Protein AF-A0A9P0N268-F1 (afdb_monomer_lite)

Radius of gyration: 17.68 Å; chains: 1; bounding box: 60×23×35 Å

Structure (mmCIF, N/CA/C/O backbone):
data_AF-A0A9P0N268-F1
#
_entry.id   AF-A0A9P0N268-F1
#
loop_
_atom_site.group_PDB
_atom_site.id
_atom_site.type_symbol
_atom_site.label_atom_id
_atom_site.label_alt_id
_atom_site.label_comp_id
_atom_site.label_asym_id
_atom_site.label_entity_id
_atom_site.label_seq_id
_atom_site.pdbx_PDB_ins_code
_atom_site.Cartn_x
_atom_site.Cartn_y
_atom_site.Cartn_z
_atom_site.occupancy
_atom_site.B_iso_or_equiv
_atom_site.auth_seq_id
_atom_site.auth_comp_id
_atom_site.auth_asym_id
_atom_site.auth_atom_id
_atom_site.pdbx_PDB_model_num
ATOM 1 N N . MET A 1 1 ? -16.600 -12.105 22.737 1.00 48.53 1 MET A N 1
ATOM 2 C CA . MET A 1 1 ? -16.400 -11.655 21.339 1.00 48.53 1 MET A CA 1
ATOM 3 C C . MET A 1 1 ? -14.962 -11.149 21.193 1.00 48.53 1 MET A C 1
ATOM 5 O O . MET A 1 1 ? -14.666 -10.071 21.683 1.00 48.53 1 MET A O 1
ATOM 9 N N . ILE A 1 2 ? -14.053 -11.944 20.614 1.00 71.56 2 ILE A N 1
ATOM 10 C CA . ILE A 1 2 ? -12.590 -11.673 20.547 1.00 71.56 2 ILE A CA 1
ATOM 11 C C . ILE A 1 2 ? -12.120 -11.048 19.222 1.00 71.56 2 ILE A C 1
ATOM 13 O O . ILE A 1 2 ? -10.990 -10.579 19.117 1.00 71.56 2 ILE A O 1
ATOM 17 N N . THR A 1 3 ? -12.995 -10.996 18.220 1.00 70.06 3 THR A N 1
ATOM 18 C CA . THR A 1 3 ? -12.747 -10.470 16.870 1.00 70.06 3 THR A CA 1
ATOM 19 C C . THR A 1 3 ? -12.017 -9.115 16.809 1.00 70.06 3 THR A C 1
ATOM 21 O O . THR A 1 3 ? -11.072 -9.014 16.023 1.00 70.06 3 THR A O 1
ATOM 24 N N . PRO A 1 4 ? -12.344 -8.091 17.631 1.00 67.00 4 PRO A N 1
ATOM 25 C CA . PRO A 1 4 ? -11.635 -6.811 17.569 1.00 67.00 4 PRO A CA 1
ATOM 26 C C . PRO A 1 4 ? -10.158 -6.896 17.989 1.00 67.00 4 PRO A C 1
ATOM 28 O O . PRO A 1 4 ? -9.375 -6.055 17.566 1.00 67.00 4 PRO A O 1
ATOM 31 N N . TYR A 1 5 ? -9.739 -7.895 18.771 1.00 62.44 5 TYR A N 1
ATOM 32 C CA . TYR A 1 5 ? -8.332 -8.060 19.174 1.00 62.44 5 TYR A CA 1
ATOM 33 C C . TYR A 1 5 ? -7.478 -8.756 18.108 1.00 62.44 5 TYR A C 1
ATOM 35 O O . TYR A 1 5 ? -6.256 -8.635 18.116 1.00 62.44 5 TYR A O 1
ATOM 43 N N . LEU A 1 6 ? -8.116 -9.485 17.188 1.00 63.75 6 LEU A N 1
ATOM 44 C CA . LEU A 1 6 ? -7.444 -10.206 16.104 1.00 63.75 6 LEU A CA 1
ATOM 45 C C . LEU A 1 6 ? -7.285 -9.341 14.850 1.00 63.75 6 LEU A C 1
ATOM 47 O O . LEU A 1 6 ? -6.374 -9.555 14.050 1.00 63.75 6 LEU A O 1
ATOM 51 N N . GLN A 1 7 ? -8.171 -8.361 14.665 1.00 66.25 7 GLN A N 1
ATOM 52 C CA . GLN A 1 7 ? -8.137 -7.461 13.523 1.00 66.25 7 GLN A CA 1
ATOM 53 C C . GLN A 1 7 ? -7.324 -6.205 13.829 1.00 66.25 7 GLN A C 1
ATOM 55 O O . GLN A 1 7 ? -7.375 -5.632 14.915 1.00 66.25 7 GLN A O 1
ATOM 60 N N . LYS A 1 8 ? -6.568 -5.754 12.827 1.00 68.38 8 LYS A N 1
ATOM 61 C CA . LYS A 1 8 ? -5.828 -4.496 12.890 1.00 68.38 8 LYS A CA 1
ATOM 62 C C . LYS A 1 8 ? -6.824 -3.342 13.069 1.00 68.38 8 LYS A C 1
ATOM 64 O O . LYS A 1 8 ? -7.625 -3.085 12.174 1.00 68.38 8 LYS A O 1
ATOM 69 N N . GLN A 1 9 ? -6.787 -2.680 14.225 1.00 67.19 9 GLN A N 1
ATOM 70 C CA . GLN A 1 9 ? -7.745 -1.631 14.572 1.00 67.19 9 GLN A CA 1
ATOM 71 C C . GLN A 1 9 ? -7.328 -0.252 14.073 1.00 67.19 9 GLN A C 1
ATOM 73 O O . GLN A 1 9 ? -6.159 0.131 14.158 1.00 67.19 9 GLN A O 1
ATOM 78 N N . ASN A 1 10 ? -8.308 0.528 13.619 1.00 70.56 10 ASN A N 1
ATOM 79 C CA . ASN A 1 10 ? -8.128 1.956 13.392 1.00 70.56 10 ASN A CA 1
ATOM 80 C C . ASN A 1 10 ? -7.641 2.608 14.690 1.00 70.56 10 ASN A C 1
ATOM 82 O O . ASN A 1 10 ? -8.256 2.470 15.744 1.00 70.56 10 ASN A O 1
ATOM 86 N N . THR A 1 11 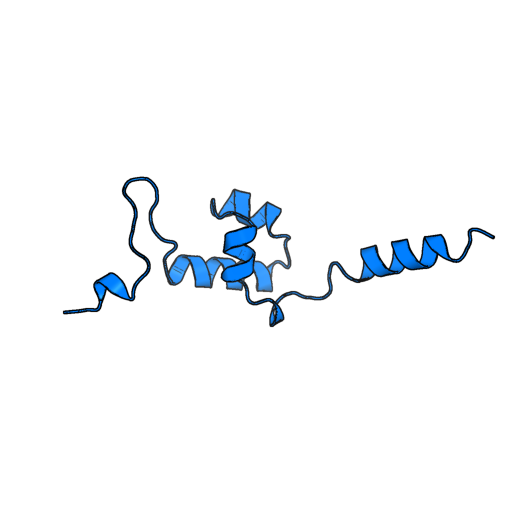? -6.519 3.310 14.614 1.00 69.88 11 THR A N 1
ATOM 87 C CA . THR A 1 11 ? -6.027 4.112 15.736 1.00 69.88 11 THR A CA 1
ATOM 88 C C . THR A 1 11 ? -6.594 5.520 15.615 1.00 69.88 11 THR A C 1
ATOM 90 O O . THR A 1 11 ? -6.875 5.967 14.504 1.00 69.88 11 THR A O 1
ATOM 93 N N . ARG A 1 12 ? -6.694 6.265 16.725 1.00 67.81 12 ARG A N 1
ATOM 94 C CA . ARG A 1 12 ? -7.154 7.672 16.711 1.00 67.81 12 ARG A CA 1
ATOM 95 C C . ARG A 1 12 ? -6.408 8.562 15.705 1.00 67.81 12 ARG A C 1
ATOM 97 O O . ARG A 1 12 ? -6.962 9.557 15.264 1.00 67.81 12 ARG A O 1
ATOM 104 N N . MET A 1 13 ? -5.168 8.211 15.355 1.00 68.56 13 MET A N 1
ATOM 105 C CA . MET A 1 13 ? -4.312 8.990 14.454 1.00 68.56 13 MET A CA 1
ATOM 106 C C . MET A 1 13 ? -4.242 8.436 13.022 1.00 68.56 13 MET A C 1
ATOM 108 O O . MET A 1 13 ? -3.740 9.122 12.135 1.00 68.56 13 MET A O 1
ATOM 112 N N . ARG A 1 14 ? -4.680 7.192 12.776 1.00 68.75 14 ARG A N 1
ATOM 113 C CA . ARG A 1 14 ? -4.579 6.556 11.455 1.00 68.75 14 ARG A CA 1
ATOM 114 C C . ARG A 1 14 ? -5.555 5.393 11.314 1.00 68.75 14 ARG A C 1
ATOM 116 O O . ARG A 1 14 ? -5.529 4.458 12.123 1.00 68.75 14 ARG A O 1
ATOM 123 N N . ASN A 1 15 ? -6.318 5.406 10.223 1.00 75.88 15 ASN A N 1
ATOM 124 C CA . ASN A 1 15 ? -7.097 4.250 9.798 1.00 75.88 15 ASN A CA 1
ATOM 125 C C . ASN A 1 15 ? -6.164 3.094 9.427 1.00 75.88 15 ASN A C 1
ATOM 127 O O . ASN A 1 15 ? -5.102 3.272 8.820 1.00 75.88 15 ASN A O 1
ATOM 131 N N . CYS A 1 16 ? -6.551 1.893 9.831 1.00 78.62 16 CYS A N 1
ATOM 132 C CA . CYS A 1 16 ? -5.910 0.688 9.367 1.00 78.62 16 CYS A CA 1
ATOM 133 C C . CYS A 1 16 ? -6.104 0.543 7.865 1.00 78.62 16 CYS A C 1
ATOM 135 O O . CYS A 1 16 ? -7.152 0.871 7.320 1.00 78.62 16 CYS A O 1
ATOM 137 N N . ILE A 1 17 ? -5.060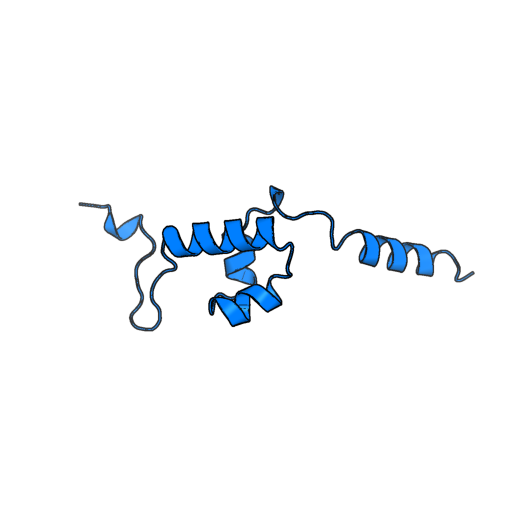 0.023 7.226 1.00 82.12 17 ILE A N 1
ATOM 138 C CA . ILE A 1 17 ? -5.069 -0.253 5.796 1.00 82.12 17 ILE A CA 1
ATOM 139 C C . ILE A 1 17 ? -6.072 -1.381 5.569 1.00 82.12 17 ILE A C 1
ATOM 141 O O . ILE A 1 17 ? -5.883 -2.485 6.100 1.00 82.12 17 ILE A O 1
ATOM 145 N N . THR A 1 18 ? -7.129 -1.099 4.819 1.00 83.25 18 THR A N 1
ATOM 146 C CA . THR A 1 18 ? -8.218 -2.050 4.598 1.00 83.25 18 THR A CA 1
ATOM 147 C C . THR A 1 18 ? -7.748 -3.220 3.731 1.00 83.25 18 THR A C 1
ATOM 149 O O . THR A 1 18 ? -6.704 -3.173 3.072 1.00 83.25 18 THR A O 1
ATOM 152 N N . ALA A 1 19 ? -8.507 -4.319 3.729 1.00 82.31 19 ALA A N 1
ATOM 153 C CA . ALA A 1 19 ? -8.215 -5.449 2.846 1.00 82.31 19 ALA A CA 1
ATOM 154 C C . ALA A 1 19 ? -8.231 -5.034 1.360 1.00 82.31 19 ALA A C 1
ATOM 156 O O . ALA A 1 19 ? -7.388 -5.487 0.586 1.00 82.31 19 ALA A O 1
ATOM 157 N N . GLU A 1 20 ? -9.128 -4.120 0.990 1.00 84.75 20 GLU A N 1
ATOM 158 C CA . GLU A 1 20 ? -9.275 -3.588 -0.368 1.00 84.75 20 GLU A CA 1
ATOM 159 C C . GLU A 1 20 ? -8.078 -2.731 -0.787 1.00 84.75 20 GLU A C 1
ATOM 161 O O . GLU A 1 20 ? -7.549 -2.898 -1.888 1.00 84.75 20 GLU A O 1
ATOM 166 N N . GLU A 1 21 ? -7.581 -1.866 0.103 1.00 86.12 21 GLU A N 1
ATOM 167 C CA . GLU A 1 21 ? -6.370 -1.081 -0.153 1.00 86.12 21 GLU A CA 1
ATOM 168 C C . GLU A 1 21 ? -5.162 -1.996 -0.358 1.00 86.12 21 GLU A C 1
ATOM 170 O O . GLU A 1 21 ? -4.394 -1.820 -1.305 1.00 86.12 21 GLU A O 1
ATOM 175 N N . ARG A 1 22 ? -5.014 -3.025 0.487 1.00 86.88 22 ARG A N 1
ATOM 176 C CA . ARG A 1 22 ? -3.938 -4.020 0.359 1.00 86.88 22 ARG A CA 1
ATOM 177 C C . ARG A 1 22 ? -3.992 -4.741 -0.985 1.00 86.88 22 ARG A C 1
ATOM 179 O O . ARG A 1 22 ? -2.950 -4.912 -1.624 1.00 86.88 22 ARG A O 1
ATOM 186 N N . LEU A 1 23 ? -5.186 -5.150 -1.409 1.00 87.62 23 LEU A N 1
ATOM 187 C CA . LEU A 1 23 ? -5.398 -5.827 -2.684 1.00 87.62 23 LEU A CA 1
ATOM 188 C C . LEU A 1 23 ? -5.068 -4.901 -3.860 1.00 87.62 23 LEU A C 1
ATOM 190 O O . LEU A 1 23 ? -4.270 -5.259 -4.724 1.00 87.62 23 LEU A O 1
ATOM 194 N N . THR A 1 24 ? -5.609 -3.685 -3.850 1.00 88.81 24 THR A N 1
ATOM 195 C CA . THR A 1 24 ? -5.437 -2.694 -4.922 1.00 88.81 24 THR A CA 1
ATOM 196 C C . THR A 1 24 ? -3.974 -2.292 -5.092 1.00 88.81 24 THR A C 1
ATOM 198 O O . THR A 1 24 ? -3.454 -2.246 -6.207 1.00 88.81 24 THR A O 1
ATOM 201 N N . VAL A 1 25 ? -3.272 -2.061 -3.981 1.00 88.25 25 VAL A N 1
ATOM 202 C CA . VAL A 1 25 ? -1.834 -1.770 -3.968 1.00 88.25 25 VAL A CA 1
ATOM 203 C C . VAL A 1 25 ? -1.033 -2.919 -4.573 1.00 88.25 25 VAL A C 1
ATOM 205 O O . VAL A 1 25 ? -0.133 -2.678 -5.377 1.00 88.25 25 VAL A O 1
ATOM 208 N N . THR A 1 26 ? -1.366 -4.160 -4.212 1.00 88.50 26 THR A N 1
ATOM 209 C CA . THR A 1 26 ? -0.674 -5.354 -4.713 1.00 88.50 26 THR A CA 1
ATOM 210 C C . THR A 1 26 ? -0.912 -5.536 -6.210 1.00 88.50 26 THR A C 1
ATOM 212 O O . THR A 1 26 ? 0.041 -5.714 -6.963 1.00 88.50 26 THR A O 1
ATOM 215 N N . LEU A 1 27 ? -2.158 -5.405 -6.670 1.00 88.44 27 LEU A N 1
ATOM 216 C CA . LEU A 1 27 ? -2.503 -5.471 -8.091 1.00 88.44 27 LEU A CA 1
ATOM 217 C C . LEU A 1 27 ? -1.811 -4.369 -8.890 1.00 88.44 27 LEU A C 1
ATOM 219 O O . LEU A 1 27 ? -1.223 -4.646 -9.932 1.00 88.44 27 LEU A O 1
ATOM 223 N N . ARG A 1 28 ? -1.802 -3.129 -8.387 1.00 87.12 28 ARG A N 1
ATOM 224 C CA . ARG A 1 28 ? -1.086 -2.032 -9.046 1.00 87.12 28 ARG A CA 1
ATOM 225 C C . ARG A 1 28 ? 0.414 -2.303 -9.087 1.00 87.12 28 ARG A C 1
ATOM 227 O O . ARG A 1 28 ? 1.034 -2.081 -10.123 1.00 87.12 28 ARG A O 1
ATOM 234 N N . PHE A 1 29 ? 1.009 -2.809 -8.010 1.00 85.94 29 PHE A N 1
ATOM 235 C CA . PHE A 1 29 ? 2.418 -3.203 -8.015 1.00 85.94 29 PHE A CA 1
ATOM 236 C C . PHE A 1 29 ? 2.712 -4.255 -9.095 1.00 85.94 29 PHE A C 1
ATOM 238 O O . PHE A 1 29 ? 3.671 -4.093 -9.844 1.00 85.94 29 PHE A O 1
ATOM 245 N N . LEU A 1 30 ? 1.863 -5.277 -9.230 1.00 85.06 30 LEU A N 1
ATOM 246 C CA . LEU A 1 30 ? 2.025 -6.336 -10.230 1.00 85.06 30 LEU A CA 1
ATOM 247 C C . LEU A 1 30 ? 1.812 -5.845 -11.665 1.00 85.06 30 LEU A C 1
ATOM 249 O O . LEU A 1 30 ? 2.595 -6.190 -12.545 1.00 85.06 30 LEU A O 1
ATOM 253 N N . ALA A 1 31 ? 0.785 -5.026 -11.892 1.00 85.56 31 ALA A N 1
ATOM 254 C CA . ALA A 1 31 ? 0.446 -4.503 -13.212 1.00 85.56 31 ALA A CA 1
ATOM 255 C C . ALA A 1 31 ? 1.467 -3.473 -13.714 1.00 85.56 31 ALA A C 1
ATOM 257 O O . ALA A 1 31 ? 1.779 -3.437 -14.899 1.00 85.56 31 ALA A O 1
ATOM 258 N N . THR A 1 32 ? 1.993 -2.633 -12.817 1.00 83.06 32 THR A N 1
ATOM 259 C CA . THR A 1 32 ? 2.852 -1.498 -13.197 1.00 83.06 32 THR A CA 1
ATOM 260 C C . THR A 1 32 ? 4.343 -1.743 -12.950 1.00 83.06 32 THR A C 1
ATOM 262 O O . THR A 1 32 ? 5.168 -1.012 -13.490 1.00 83.06 32 THR A O 1
ATOM 265 N N . GLY A 1 33 ? 4.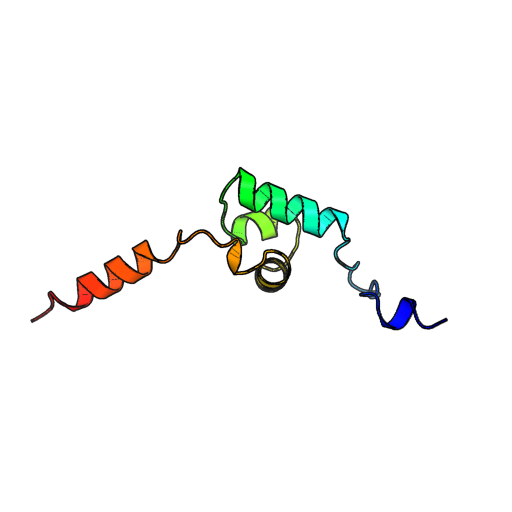714 -2.691 -12.080 1.00 75.94 33 GLY A N 1
ATOM 266 C CA . GLY A 1 33 ? 6.110 -2.968 -11.703 1.00 75.94 33 GLY A CA 1
ATOM 267 C C . GLY A 1 33 ? 6.839 -1.808 -11.007 1.00 75.94 33 GLY A C 1
ATOM 268 O O . GLY A 1 33 ? 8.068 -1.780 -10.971 1.00 75.94 33 GLY A O 1
ATOM 269 N N . ARG A 1 34 ? 6.109 -0.810 -10.491 1.00 74.56 34 ARG A N 1
ATOM 270 C CA . ARG A 1 34 ? 6.682 0.422 -9.920 1.00 74.56 34 ARG A CA 1
ATOM 271 C C . ARG A 1 34 ? 7.264 0.188 -8.522 1.00 74.56 34 ARG A C 1
ATOM 273 O O . ARG A 1 34 ? 6.740 -0.597 -7.738 1.00 74.56 34 ARG A O 1
ATOM 280 N N . SER A 1 35 ? 8.312 0.939 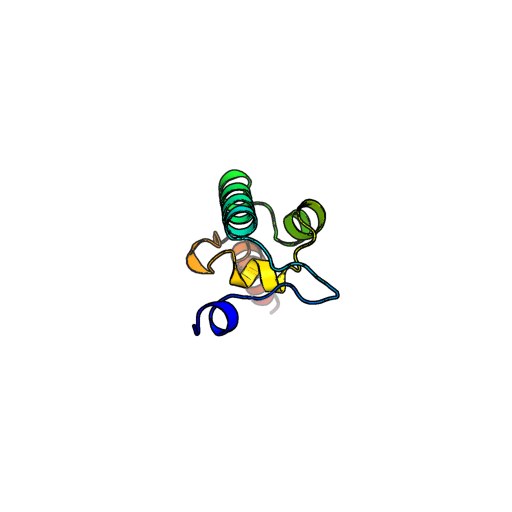-8.180 1.00 79.38 35 SER A N 1
ATOM 281 C CA . SER A 1 35 ? 8.937 0.920 -6.851 1.00 79.38 35 SER A CA 1
ATOM 282 C C . SER A 1 35 ? 7.980 1.357 -5.734 1.00 79.38 35 SER A C 1
ATOM 284 O O . SER A 1 35 ? 7.078 2.170 -5.952 1.00 79.38 35 SER A O 1
ATOM 286 N N . TYR A 1 36 ? 8.231 0.889 -4.505 1.00 81.88 36 TYR A N 1
ATOM 287 C CA . TYR A 1 36 ? 7.431 1.236 -3.319 1.00 81.88 36 TYR A CA 1
ATOM 288 C C . TYR A 1 36 ? 7.364 2.742 -3.034 1.00 81.88 36 TYR A C 1
ATOM 290 O O . TYR A 1 36 ? 6.357 3.210 -2.517 1.00 81.88 36 TYR A O 1
ATOM 298 N N . GLU A 1 37 ? 8.390 3.503 -3.416 1.00 80.62 37 GLU A N 1
ATOM 299 C CA . GLU A 1 37 ? 8.404 4.972 -3.344 1.00 80.62 37 GLU A CA 1
ATOM 300 C C . GLU A 1 37 ? 7.223 5.585 -4.107 1.00 80.62 37 GLU A C 1
ATOM 302 O O . GLU A 1 37 ? 6.527 6.459 -3.603 1.00 80.62 37 GLU A O 1
ATOM 307 N N . CYS A 1 38 ? 6.931 5.066 -5.301 1.00 78.94 38 CYS A N 1
ATOM 308 C CA . CYS A 1 38 ? 5.841 5.555 -6.138 1.00 78.94 38 CYS A CA 1
ATOM 309 C C . CYS A 1 38 ? 4.477 5.219 -5.507 1.00 78.94 38 CYS A C 1
ATOM 311 O O . CYS A 1 38 ? 3.593 6.067 -5.410 1.00 78.94 38 CYS A O 1
ATOM 313 N N . LEU A 1 39 ? 4.345 4.001 -4.973 1.00 82.06 39 LEU A N 1
ATOM 314 C CA . LEU A 1 39 ? 3.141 3.555 -4.267 1.00 82.06 39 LEU A CA 1
ATOM 315 C C . LEU A 1 39 ? 2.913 4.314 -2.951 1.00 82.06 39 LEU A C 1
ATOM 317 O O . LEU A 1 39 ? 1.765 4.560 -2.587 1.00 82.06 39 LEU A O 1
ATOM 321 N N . LYS A 1 40 ? 3.980 4.731 -2.258 1.00 83.00 40 LYS A N 1
ATOM 322 C CA . LYS A 1 40 ? 3.893 5.567 -1.054 1.00 83.00 40 LYS A CA 1
ATOM 323 C C . LYS A 1 40 ? 3.195 6.888 -1.355 1.00 83.00 40 LYS A C 1
ATOM 325 O O . LYS A 1 40 ? 2.313 7.273 -0.595 1.00 83.00 40 LYS A O 1
ATOM 330 N N . PHE A 1 41 ? 3.554 7.556 -2.450 1.00 81.25 41 PHE A N 1
ATOM 331 C CA . PHE A 1 41 ? 2.902 8.806 -2.845 1.00 81.25 41 PHE A CA 1
ATOM 332 C C . PHE A 1 41 ? 1.467 8.586 -3.330 1.00 81.25 41 PHE A C 1
AT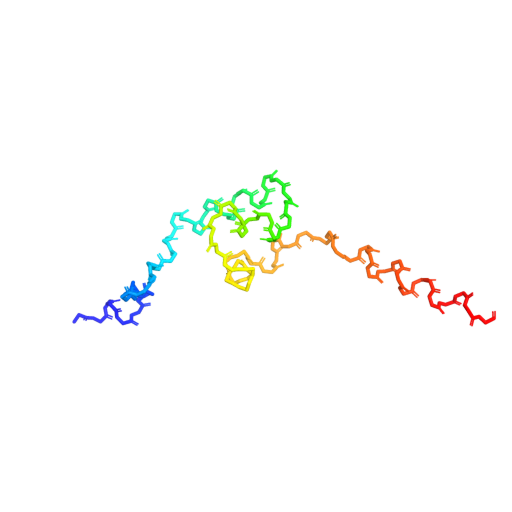OM 334 O O . PHE A 1 41 ? 0.598 9.385 -3.006 1.00 81.25 41 PHE A O 1
ATOM 341 N N . SER A 1 42 ? 1.191 7.491 -4.047 1.00 82.62 42 SER A N 1
ATOM 342 C CA . SER A 1 42 ? -0.164 7.210 -4.539 1.00 82.62 42 SER A CA 1
ATOM 343 C C . SER A 1 42 ? -1.160 6.794 -3.453 1.00 82.62 42 SER A C 1
ATOM 345 O O . SER A 1 42 ? -2.341 7.087 -3.590 1.00 82.62 42 SER A O 1
ATOM 347 N N . TYR A 1 43 ? -0.713 6.081 -2.415 1.00 82.75 43 TYR A N 1
ATOM 348 C CA . TYR A 1 43 ? -1.602 5.470 -1.415 1.00 82.75 43 TYR A CA 1
ATOM 349 C C . TYR A 1 43 ? -1.356 5.955 0.021 1.00 82.75 43 TYR A C 1
ATOM 351 O O . TYR A 1 43 ? -2.044 5.529 0.941 1.00 82.75 43 TYR A O 1
ATOM 359 N N . GLY A 1 44 ? -0.344 6.793 0.269 1.00 84.12 44 GLY A N 1
ATOM 360 C CA . GLY A 1 44 ? -0.005 7.258 1.622 1.00 84.12 44 GLY A CA 1
ATOM 361 C C . GLY A 1 44 ? 0.501 6.151 2.564 1.00 84.12 44 GLY A C 1
ATOM 362 O O . GLY A 1 44 ? 0.512 6.310 3.791 1.00 84.12 44 GLY A O 1
ATOM 363 N N . ILE A 1 45 ? 0.914 5.000 2.025 1.00 84.44 45 ILE A N 1
ATOM 364 C CA . ILE A 1 45 ? 1.399 3.847 2.797 1.00 84.44 45 ILE A CA 1
ATOM 365 C C . ILE A 1 45 ? 2.926 3.863 2.823 1.00 84.44 45 ILE A C 1
ATOM 367 O O . ILE A 1 45 ? 3.578 3.995 1.791 1.00 84.44 45 ILE A O 1
ATOM 371 N N . SER A 1 46 ? 3.522 3.704 4.006 1.00 84.25 46 SER A N 1
ATOM 372 C CA . SER A 1 46 ? 4.981 3.680 4.121 1.00 84.25 46 SER A CA 1
ATOM 373 C C . SER A 1 46 ? 5.585 2.486 3.364 1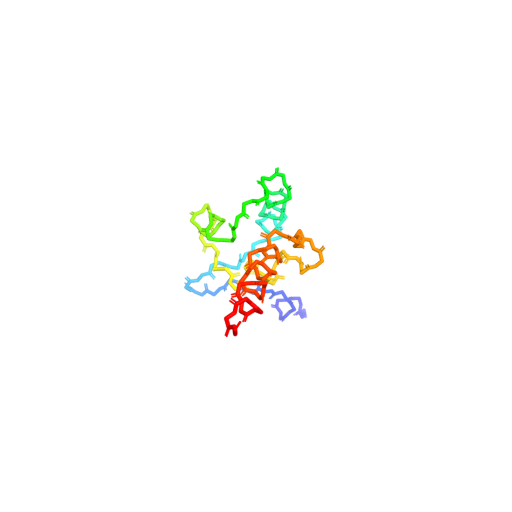.00 84.25 46 SER A C 1
ATOM 375 O O . SER A 1 46 ? 5.003 1.400 3.377 1.00 84.25 46 SER A O 1
ATOM 377 N N . PRO A 1 47 ? 6.782 2.625 2.767 1.00 82.12 47 PRO A N 1
ATOM 378 C CA . PRO A 1 47 ? 7.438 1.537 2.036 1.00 82.12 47 PRO A CA 1
ATOM 379 C C . PRO A 1 47 ? 7.678 0.294 2.906 1.00 82.12 47 PRO A C 1
ATOM 381 O O . PRO A 1 47 ? 7.610 -0.827 2.411 1.00 82.12 47 PRO A O 1
ATOM 384 N N . GLN A 1 48 ? 7.863 0.469 4.220 1.00 83.25 48 GLN A N 1
ATOM 385 C CA . GLN A 1 48 ? 7.935 -0.642 5.173 1.00 83.25 48 GLN A CA 1
ATOM 386 C C . GLN A 1 48 ? 6.606 -1.407 5.293 1.00 83.25 48 GLN A C 1
ATOM 388 O O . GLN A 1 48 ? 6.601 -2.637 5.291 1.00 83.25 48 GLN A O 1
ATOM 393 N N . SER A 1 49 ? 5.470 -0.699 5.374 1.00 84.44 49 SER A N 1
ATOM 394 C CA . SER A 1 49 ? 4.148 -1.344 5.370 1.00 84.44 49 SER A CA 1
ATOM 395 C C . SER A 1 49 ? 3.847 -1.982 4.019 1.00 84.44 49 SER A C 1
ATOM 397 O O . SER A 1 49 ? 3.344 -3.100 3.986 1.00 84.44 49 SER A O 1
ATOM 399 N N . LEU A 1 50 ? 4.217 -1.324 2.916 1.00 86.00 50 LEU A N 1
ATOM 400 C CA . LEU A 1 50 ? 4.106 -1.887 1.572 1.00 86.00 50 LEU A CA 1
ATOM 401 C C . LEU A 1 50 ? 4.896 -3.190 1.442 1.00 86.00 50 LEU A C 1
ATOM 403 O O . LEU A 1 50 ? 4.355 -4.148 0.917 1.00 86.00 50 LEU A O 1
ATOM 407 N N . GLY A 1 51 ? 6.111 -3.278 1.989 1.00 83.94 51 GLY A N 1
ATOM 408 C CA . GLY A 1 51 ? 6.895 -4.519 1.993 1.00 83.94 51 GLY A CA 1
ATOM 409 C C . GLY A 1 51 ? 6.302 -5.648 2.847 1.00 83.94 51 GLY A C 1
ATOM 410 O O . GLY A 1 51 ? 6.607 -6.811 2.607 1.00 83.94 51 GLY A O 1
ATOM 411 N N . ARG A 1 52 ? 5.450 -5.330 3.833 1.00 83.56 52 ARG A N 1
ATOM 412 C CA . ARG A 1 52 ? 4.675 -6.337 4.584 1.00 83.56 52 ARG A CA 1
ATOM 413 C C . ARG A 1 52 ? 3.380 -6.738 3.872 1.00 83.56 52 ARG A C 1
ATOM 415 O O . ARG A 1 52 ? 2.877 -7.829 4.112 1.00 83.56 52 ARG A O 1
ATOM 422 N N . ILE A 1 53 ? 2.811 -5.849 3.058 1.00 85.50 53 ILE A N 1
ATOM 423 C CA . ILE A 1 53 ? 1.568 -6.082 2.305 1.00 85.50 53 ILE A CA 1
ATOM 424 C C . ILE A 1 53 ? 1.860 -6.837 1.008 1.00 85.50 53 ILE A C 1
ATOM 426 O O . ILE A 1 53 ? 1.227 -7.850 0.727 1.00 85.50 53 ILE A O 1
ATOM 430 N N . ILE A 1 54 ? 2.824 -6.339 0.239 1.00 84.44 54 ILE A N 1
ATOM 431 C CA . ILE A 1 54 ? 3.315 -6.921 -1.002 1.00 84.44 54 ILE A CA 1
ATOM 432 C C . ILE A 1 54 ? 4.318 -7.995 -0.599 1.00 84.44 54 ILE A C 1
ATOM 434 O O . ILE A 1 54 ? 5.429 -7.676 -0.171 1.00 84.44 54 ILE A O 1
ATOM 438 N N . LEU A 1 55 ? 3.911 -9.262 -0.698 1.00 75.06 55 LEU A N 1
ATOM 439 C CA . LEU A 1 55 ? 4.749 -10.381 -0.284 1.00 75.06 55 LEU A CA 1
ATOM 440 C C . LEU A 1 55 ? 6.128 -10.329 -0.965 1.00 75.06 55 LEU A C 1
ATOM 442 O O . LEU A 1 55 ? 6.214 -10.026 -2.159 1.00 75.06 55 LEU A O 1
ATOM 446 N N . PRO A 1 56 ? 7.204 -10.706 -0.253 1.00 64.19 56 PRO A N 1
ATOM 447 C CA . PRO A 1 56 ? 8.550 -10.746 -0.817 1.00 64.19 56 PRO A CA 1
ATOM 448 C C . PRO A 1 56 ? 8.658 -11.662 -2.045 1.00 64.19 56 PRO A C 1
ATOM 450 O O . PRO A 1 56 ? 9.444 -11.364 -2.934 1.00 64.19 56 PRO A O 1
ATOM 453 N N . GLY A 1 57 ? 7.826 -12.706 -2.155 1.00 67.62 57 GLY A N 1
ATOM 454 C CA . GLY A 1 57 ? 7.778 -13.581 -3.336 1.00 67.62 57 GLY A CA 1
ATOM 455 C C . GLY A 1 57 ? 7.194 -12.934 -4.601 1.00 67.62 57 GLY A C 1
ATOM 456 O O . GLY A 1 57 ? 7.452 -13.406 -5.700 1.00 67.62 57 GLY A O 1
ATOM 457 N N . LEU A 1 58 ? 6.445 -11.832 -4.473 1.00 68.25 58 LEU A N 1
ATOM 458 C CA . LEU A 1 58 ? 5.946 -11.054 -5.616 1.00 68.25 58 LEU A CA 1
ATOM 459 C C . LEU A 1 58 ? 6.945 -9.982 -6.065 1.00 68.25 58 LEU A C 1
ATOM 461 O O . LEU A 1 58 ? 6.731 -9.313 -7.079 1.00 68.25 58 LEU A O 1
ATOM 465 N N . ARG A 1 59 ? 8.041 -9.795 -5.320 1.00 68.12 59 ARG A N 1
ATOM 466 C CA . ARG A 1 59 ? 9.104 -8.869 -5.691 1.00 68.12 59 ARG A CA 1
ATOM 467 C C . ARG A 1 59 ? 9.846 -9.467 -6.885 1.00 68.12 59 ARG A C 1
ATOM 469 O O . ARG A 1 59 ? 10.669 -10.361 -6.728 1.00 68.12 59 ARG A O 1
ATOM 476 N N . ARG A 1 60 ? 9.561 -8.958 -8.086 1.00 64.56 60 ARG A N 1
ATOM 477 C CA . ARG A 1 60 ? 10.392 -9.258 -9.259 1.00 64.56 60 ARG A CA 1
ATOM 478 C C . ARG A 1 60 ? 11.852 -8.900 -8.946 1.00 64.56 60 ARG A C 1
ATOM 480 O O . ARG A 1 60 ? 12.062 -7.914 -8.229 1.00 64.56 60 ARG A O 1
ATOM 487 N N . PRO A 1 61 ? 12.842 -9.627 -9.493 1.00 58.81 61 PRO A N 1
ATOM 488 C CA . PRO A 1 61 ? 14.268 -9.346 -9.312 1.00 58.81 61 PRO A CA 1
ATOM 489 C C . PRO A 1 61 ? 14.701 -8.079 -10.077 1.00 58.81 61 PRO A C 1
ATOM 491 O O . PRO A 1 61 ? 15.620 -8.073 -10.889 1.00 58.81 61 PRO A O 1
ATOM 494 N N . GLN A 1 62 ? 13.999 -6.966 -9.850 1.00 55.88 62 GLN A N 1
ATOM 495 C CA . GLN A 1 62 ? 14.232 -5.677 -10.493 1.00 55.88 62 GLN A CA 1
ATOM 496 C C . GLN A 1 62 ? 15.306 -4.859 -9.752 1.00 55.88 62 GLN A C 1
ATOM 498 O O . GLN A 1 62 ? 15.620 -3.750 -10.163 1.00 55.88 62 GLN A O 1
ATOM 503 N N . ASN A 1 63 ? 15.871 -5.361 -8.653 1.00 55.00 63 ASN A N 1
ATOM 504 C CA . ASN A 1 63 ? 16.961 -4.686 -7.936 1.00 55.00 63 ASN A CA 1
ATOM 505 C C . ASN A 1 63 ? 18.264 -5.498 -7.944 1.00 55.00 63 ASN A C 1
ATOM 507 O O . ASN A 1 63 ? 19.327 -4.948 -7.650 1.00 55.00 63 ASN A O 1
ATOM 511 N N . ASP A 1 64 ? 18.204 -6.773 -8.330 1.00 61.31 64 ASP A N 1
ATOM 512 C CA . ASP A 1 64 ? 19.353 -7.674 -8.334 1.00 61.31 64 ASP A CA 1
ATOM 513 C C . ASP A 1 64 ? 20.377 -7.308 -9.417 1.00 61.31 64 ASP A C 1
ATOM 515 O O . ASP A 1 64 ? 21.573 -7.416 -9.169 1.00 61.31 64 ASP A O 1
ATOM 519 N N . TYR A 1 65 ? 19.959 -6.743 -10.558 1.00 56.94 65 TYR A N 1
ATOM 520 C CA . TYR A 1 65 ? 20.897 -6.313 -11.607 1.00 56.94 65 TYR A CA 1
ATOM 521 C C . TYR A 1 65 ? 21.769 -5.120 -11.190 1.00 56.94 65 TYR A C 1
ATOM 523 O O . TYR A 1 65 ? 22.956 -5.096 -11.503 1.00 56.94 65 TYR A O 1
ATOM 531 N N . LYS A 1 66 ? 21.234 -4.145 -10.439 1.00 59.03 66 LYS A N 1
ATOM 532 C CA . LYS A 1 66 ? 22.040 -3.008 -9.947 1.00 59.03 66 LYS A CA 1
ATOM 533 C C . LYS A 1 66 ? 23.064 -3.472 -8.916 1.00 59.03 66 LYS A C 1
ATOM 535 O O . LYS A 1 66 ? 24.193 -2.996 -8.905 1.00 59.03 66 LYS A O 1
ATOM 540 N N . ARG A 1 67 ? 22.681 -4.435 -8.073 1.00 63.12 67 ARG A N 1
ATOM 541 C CA . ARG A 1 67 ? 23.575 -5.044 -7.085 1.00 63.12 67 ARG A CA 1
ATOM 542 C C . ARG A 1 67 ? 24.648 -5.909 -7.753 1.00 63.12 67 ARG A C 1
ATOM 544 O O . ARG A 1 67 ? 25.805 -5.817 -7.360 1.00 63.12 67 ARG A O 1
ATOM 551 N N . ALA A 1 68 ? 24.284 -6.677 -8.779 1.00 65.88 68 ALA A N 1
ATOM 552 C CA . ALA A 1 68 ? 25.213 -7.488 -9.560 1.00 65.88 68 ALA A CA 1
ATOM 553 C C . ALA A 1 68 ? 26.233 -6.630 -10.327 1.00 65.88 68 ALA A C 1
ATOM 555 O O . ALA A 1 68 ? 27.421 -6.932 -10.295 1.00 65.88 68 ALA A O 1
ATOM 556 N N . LEU A 1 69 ? 25.804 -5.520 -10.941 1.00 64.25 69 LEU A N 1
ATOM 557 C CA . LEU A 1 69 ? 26.702 -4.591 -11.640 1.00 64.25 69 LEU A CA 1
ATOM 558 C C . LEU A 1 69 ? 27.674 -3.882 -10.686 1.00 64.25 69 LEU A C 1
ATOM 560 O O . LEU A 1 69 ? 28.852 -3.749 -11.006 1.00 64.25 69 LEU A O 1
ATOM 564 N N . ASN A 1 70 ? 27.224 -3.497 -9.488 1.00 65.31 70 ASN A N 1
ATOM 565 C CA . ASN A 1 70 ? 28.111 -2.913 -8.476 1.00 65.31 70 ASN A CA 1
ATOM 566 C C . ASN A 1 70 ? 29.162 -3.923 -7.977 1.00 65.31 70 ASN A C 1
ATOM 568 O O . ASN A 1 70 ? 30.310 -3.550 -7.748 1.00 65.31 70 ASN A O 1
ATOM 572 N N . HIS A 1 71 ? 28.795 -5.204 -7.865 1.00 63.00 71 HIS A N 1
ATOM 573 C CA . HIS A 1 71 ? 29.720 -6.278 -7.488 1.00 63.00 71 HIS A CA 1
ATOM 574 C C . HIS A 1 71 ? 30.718 -6.607 -8.616 1.00 63.00 71 HIS A C 1
ATOM 576 O O . HIS A 1 71 ? 31.895 -6.842 -8.352 1.00 63.00 71 HIS A O 1
ATOM 582 N N . ALA A 1 72 ? 30.272 -6.557 -9.877 1.00 62.97 72 ALA A N 1
ATOM 583 C CA . ALA A 1 72 ? 31.116 -6.730 -11.062 1.00 62.97 72 ALA A CA 1
ATOM 584 C C . ALA A 1 72 ? 32.074 -5.541 -11.307 1.00 62.97 72 ALA A C 1
ATOM 586 O O . ALA A 1 72 ? 33.131 -5.698 -11.915 1.00 62.97 72 ALA A O 1
ATOM 587 N N . GLY A 1 73 ? 31.745 -4.349 -10.803 1.00 61.34 73 GLY A N 1
ATOM 588 C CA . GLY A 1 73 ? 32.632 -3.182 -10.837 1.00 61.34 73 GLY A CA 1
ATOM 589 C C . GLY A 1 73 ? 33.775 -3.225 -9.812 1.00 61.34 73 GLY A C 1
ATOM 590 O O . GLY A 1 73 ? 34.778 -2.542 -9.996 1.00 61.34 73 GLY A O 1
ATOM 591 N N . GLN A 1 74 ? 33.660 -4.026 -8.744 1.00 59.91 74 GLN A N 1
ATOM 592 C CA . GLN A 1 74 ? 34.713 -4.164 -7.725 1.00 59.91 74 GLN A CA 1
ATOM 593 C C . GLN A 1 74 ? 35.804 -5.176 -8.097 1.00 59.91 74 GLN A C 1
ATOM 595 O O . GLN A 1 74 ? 36.920 -5.054 -7.605 1.00 59.91 74 GLN A O 1
ATOM 600 N N . ILE A 1 75 ? 35.519 -6.134 -8.982 1.00 57.09 75 ILE A N 1
ATOM 601 C CA . ILE A 1 75 ? 36.490 -7.153 -9.423 1.00 57.09 75 ILE A CA 1
ATOM 602 C C . ILE A 1 75 ? 37.502 -6.640 -10.464 1.00 57.09 75 ILE A C 1
ATOM 604 O O . ILE A 1 75 ? 38.515 -7.289 -10.675 1.00 57.09 75 ILE A O 1
ATOM 608 N N . ASN A 1 76 ? 37.275 -5.468 -11.069 1.00 53.94 76 ASN A N 1
ATOM 609 C CA . ASN A 1 76 ? 38.170 -4.864 -12.073 1.00 53.94 76 ASN A CA 1
ATOM 610 C C . ASN A 1 76 ? 39.074 -3.746 -11.505 1.00 53.94 76 ASN A C 1
ATOM 612 O O . ASN A 1 76 ? 39.534 -2.884 -12.248 1.00 53.94 76 ASN A O 1
ATOM 616 N N . ARG A 1 77 ? 39.295 -3.710 -10.182 1.00 52.88 77 ARG A N 1
ATOM 617 C CA . ARG A 1 77 ? 40.207 -2.758 -9.517 1.00 52.88 77 ARG A CA 1
ATOM 618 C C . ARG A 1 77 ? 41.445 -3.445 -8.930 1.00 52.88 77 ARG A C 1
ATOM 620 O O . ARG A 1 77 ? 41.736 -3.278 -7.747 1.00 52.88 77 ARG A O 1
ATOM 627 N N . HIS A 1 78 ? 42.159 -4.197 -9.761 1.00 50.44 78 HIS A N 1
ATOM 628 C CA . HIS A 1 78 ? 43.525 -4.635 -9.485 1.00 50.44 78 HIS A CA 1
ATOM 629 C C . HIS A 1 78 ? 44.363 -4.584 -10.757 1.00 50.44 78 HIS A C 1
ATOM 631 O O . HIS A 1 78 ? 43.847 -5.045 -11.798 1.00 50.44 78 HIS A O 1
#

Secondary structure (DSSP, 8-state):
--HHHHS-PPBTTBPPPPHHHHHHHHHHHHHH---HHHHHHHH---HHHHHHHS-GGG--STTHHHHHHHHHHHTT--

pLDDT: mean 73.63, std 11.19, range [48.53, 88.81]

Foldseek 3Di:
DCVVVVDDQADPVGHDQDPVNLVVLQVCCLVPVDQLVVVCVVRVDDSVVNPVSNDPVSNDCPPVVVVVVVVVVVVPPD

Sequence (78 aa):
MITPYLQKQNTRMRNCITAEERLTVTLRFLATGRSYECLKFSYGISPQSLGRIILPGLRRPQNDYKRALNHAGQINRH

Organism: Spodoptera littoralis (NCBI:txid7109)